Protein AF-A0A6L3X911-F1 (afdb_monomer)

InterPro domains:
  IPR011701 Major facilitator superfamily [PF07690] (2-135)
  IPR020846 Major facilitator superfamily domain [PS50850] (1-135)
  IPR036259 MFS transporter superfamily [G3DSA:1.20.1250.20] (1-135)
  IPR036259 MFS transporter superfamily [SSF103473] (2-134)
  IPR050382 Major Facilitator Superfamily Sodium/Anion Cotransporter [PTHR11662] (2-133)

Solvent-accessible surface area (backbone atoms only — not comparable to full-atom values): 7905 Å² total; per-residue (Å²): 120,87,84,44,32,80,86,46,43,64,56,55,50,47,53,53,49,51,52,52,52,52,50,63,66,50,45,61,62,53,41,50,54,26,31,75,74,53,36,74,64,31,34,54,51,51,52,50,51,54,51,51,53,49,51,52,49,45,66,76,66,65,63,54,77,92,70,37,92,84,60,50,74,66,55,54,48,54,44,53,62,66,73,67,77,74,79,80,84,59,58,68,71,58,44,51,55,53,51,76,66,37,70,72,50,53,72,51,50,52,59,54,62,60,46,53,59,54,54,52,46,53,68,59,46,50,61,55,49,51,55,65,78,77,93

Nearest PDB structures (foldseek):
  8u3d-assembly1_A  TM=6.852E-01  e=2.644E-01  Homo sapiens
  9ayb-assembly1_A  TM=7.415E-01  e=2.992E-01  Homo sapiens
  8u3f-assembly1_A  TM=7.484E-01  e=2.485E-01  Homo sapiens
  8u3h-assembly1_A  TM=6.314E-01  e=6.279E-01  Homo sapiens

Radius of gyration: 21.95 Å; Cα contacts (8 Å, |Δi|>4): 38; chains: 1; bounding box: 59×38×50 Å

Organism: NCBI:txid158836

Foldseek 3Di:
DQQDDPVCVVVVVVVVVVVVVVCVVVLVVLCVVLCVPPNNVSSVVVVVVVVVVVVVCCVVPDDGQVPDPPHDPVSNCVSCVPVDPDPPPDDPVVVVVVLVPDPVNCVPVVVVVVVVVVVVCCVPVVVVVCVPPVD

Mean predicted aligned error: 12.14 Å

pLDDT: mean 76.79, std 9.29, range [49.75, 91.69]

Secondary structure (DSSP, 8-state):
--SS-TTTHHHHHHHHHHHHHHHHHHHHHHHHHHHHHHHHHHHHHHHHHHHHHHHHHHHHH---TTT-TT--HHHHHHHTSS-PPPP----HHHHHHHHHH-HHHHHHHHHHHHHHHHHHHHHHHHHHHHHHH--

Structure (mmCIF, N/CA/C/O backbone):
data_AF-A0A6L3X911-F1
#
_entry.id   AF-A0A6L3X911-F1
#
loop_
_atom_site.group_PDB
_atom_site.id
_atom_site.type_symbol
_atom_site.label_atom_id
_atom_site.label_alt_id
_atom_site.label_comp_id
_atom_site.label_asym_id
_atom_site.label_entity_id
_atom_site.label_seq_id
_atom_site.pdbx_PDB_ins_code
_atom_site.Cartn_x
_atom_site.Cartn_y
_atom_site.Cartn_z
_atom_site.occupancy
_atom_site.B_iso_or_equiv
_atom_site.auth_seq_id
_atom_site.auth_comp_id
_atom_site.auth_asym_id
_atom_site.auth_atom_id
_atom_site.pdbx_PDB_model_num
ATOM 1 N N . GLY A 1 1 ? -13.782 0.273 10.241 1.00 52.16 1 GLY A N 1
ATOM 2 C CA . GLY A 1 1 ? -13.426 -1.095 9.840 1.00 52.16 1 GLY A CA 1
ATOM 3 C C . GLY A 1 1 ? -14.714 -1.838 9.650 1.00 52.16 1 GLY A C 1
ATOM 4 O O . GLY A 1 1 ? -15.231 -2.350 10.626 1.00 52.16 1 GLY A O 1
ATOM 5 N N . GLU A 1 2 ? -15.265 -1.765 8.443 1.00 58.41 2 GLU A N 1
ATOM 6 C CA . GLU A 1 2 ? -16.649 -2.178 8.164 1.00 58.41 2 GLU A CA 1
ATOM 7 C C . GLU A 1 2 ? -16.777 -3.673 7.845 1.00 58.41 2 GLU A C 1
ATOM 9 O O . GLU A 1 2 ? -17.855 -4.228 7.990 1.00 58.41 2 GLU A O 1
ATOM 14 N N . TRP A 1 3 ? -15.673 -4.323 7.467 1.00 63.19 3 TRP A N 1
ATOM 15 C CA . TRP A 1 3 ? -15.634 -5.733 7.068 1.00 63.19 3 TRP A CA 1
ATOM 16 C C . TRP A 1 3 ? -14.941 -6.664 8.074 1.00 63.19 3 TRP A C 1
ATOM 18 O O . TRP A 1 3 ? -15.133 -7.868 7.996 1.00 63.19 3 TRP A O 1
ATOM 28 N N . PHE A 1 4 ? -14.152 -6.129 9.019 1.00 64.50 4 PHE A N 1
ATOM 29 C CA . PHE A 1 4 ? -13.336 -6.938 9.935 1.00 64.50 4 PHE A CA 1
ATOM 30 C C . PHE A 1 4 ? -13.464 -6.485 11.403 1.00 64.50 4 PHE A C 1
ATOM 32 O O . PHE A 1 4 ? -13.279 -5.281 11.680 1.00 64.50 4 PHE A O 1
ATOM 39 N N . PRO A 1 5 ? -13.700 -7.423 12.347 1.00 68.00 5 PRO A N 1
ATOM 40 C CA . PRO A 1 5 ? -13.667 -7.157 13.788 1.00 68.00 5 PRO A CA 1
ATOM 41 C C . PRO A 1 5 ? -12.254 -6.753 14.239 1.00 68.00 5 PRO A C 1
ATOM 43 O O . PRO A 1 5 ? -11.270 -6.984 13.527 1.00 68.00 5 PRO A O 1
ATOM 46 N N . LYS A 1 6 ? -12.110 -6.108 15.408 1.00 66.00 6 LYS A N 1
ATOM 47 C CA . LYS A 1 6 ? -10.822 -5.516 15.832 1.00 66.00 6 LYS A CA 1
ATOM 48 C C . LYS A 1 6 ? -9.673 -6.514 15.876 1.00 66.00 6 LYS A C 1
ATOM 50 O O . LYS A 1 6 ? -8.550 -6.139 15.546 1.00 66.00 6 LYS A O 1
ATOM 55 N N . SER A 1 7 ? -9.956 -7.746 16.285 1.00 71.00 7 SER A N 1
ATOM 56 C CA . SER A 1 7 ? -8.988 -8.841 16.372 1.00 71.00 7 SER A CA 1
ATOM 57 C C . SER A 1 7 ? -8.409 -9.237 15.012 1.00 71.00 7 SER A C 1
ATOM 59 O O . SER A 1 7 ? -7.249 -9.633 14.940 1.00 71.00 7 SER A O 1
ATOM 61 N N . GLU A 1 8 ? -9.178 -9.089 13.932 1.00 75.06 8 GLU A N 1
ATOM 62 C CA . GLU A 1 8 ? -8.797 -9.548 12.591 1.00 75.06 8 GLU A CA 1
ATOM 63 C C . GLU A 1 8 ? -8.242 -8.432 11.703 1.00 75.06 8 GLU A C 1
ATOM 65 O O . GLU A 1 8 ? -7.554 -8.707 10.720 1.00 75.06 8 GLU A O 1
ATOM 70 N N . ARG A 1 9 ? -8.450 -7.158 12.069 1.00 77.25 9 ARG A N 1
ATOM 71 C CA . ARG A 1 9 ? -7.880 -6.008 11.341 1.00 77.25 9 ARG A CA 1
ATOM 72 C C . ARG A 1 9 ? -6.356 -6.105 11.139 1.00 77.25 9 ARG A C 1
ATOM 74 O O . ARG A 1 9 ? -5.917 -5.812 10.027 1.00 77.25 9 ARG A O 1
ATOM 81 N N . PRO A 1 10 ? -5.535 -6.520 12.128 1.00 75.81 10 PRO A N 1
ATOM 82 C CA . PRO A 1 10 ? -4.096 -6.689 11.923 1.00 75.81 10 PRO A CA 1
ATOM 83 C C . PRO A 1 10 ? -3.761 -7.804 10.928 1.00 75.81 10 PRO A C 1
ATOM 85 O O . PRO A 1 10 ? -2.818 -7.666 10.156 1.00 75.81 10 PRO A O 1
ATOM 88 N N . VAL A 1 11 ? -4.545 -8.886 10.910 1.00 80.19 11 VAL A N 1
ATOM 89 C CA . VAL A 1 11 ? -4.358 -10.011 9.979 1.00 80.19 11 VAL A CA 1
ATOM 90 C C . VAL A 1 11 ? -4.718 -9.583 8.558 1.00 80.19 11 VAL A C 1
ATOM 92 O O . VAL A 1 11 ? -3.941 -9.813 7.634 1.00 80.19 11 VAL A O 1
ATOM 95 N N . ALA A 1 12 ? -5.843 -8.884 8.389 1.00 79.12 12 ALA A N 1
ATOM 96 C CA . ALA A 1 12 ? -6.247 -8.308 7.109 1.00 79.12 12 ALA A CA 1
ATOM 97 C C . ALA A 1 12 ? -5.212 -7.293 6.587 1.00 79.12 12 ALA A C 1
ATOM 99 O O . ALA A 1 12 ? -4.850 -7.320 5.411 1.00 79.12 12 ALA A O 1
ATOM 100 N N . ALA A 1 13 ? -4.677 -6.441 7.467 1.00 79.00 13 ALA A N 1
ATOM 101 C CA . ALA A 1 13 ? -3.585 -5.531 7.126 1.00 79.00 13 ALA A CA 1
ATOM 102 C C . ALA A 1 13 ? -2.299 -6.285 6.743 1.00 79.00 13 ALA A C 1
ATOM 104 O O . ALA A 1 13 ? -1.617 -5.889 5.800 1.00 79.00 13 ALA A O 1
ATOM 105 N N . GLY A 1 14 ? -1.994 -7.395 7.424 1.00 81.44 14 GLY A N 1
ATOM 106 C CA . GLY A 1 14 ? -0.883 -8.282 7.080 1.00 81.44 14 GLY A CA 1
ATOM 107 C C . GLY A 1 14 ? -1.013 -8.855 5.668 1.00 81.44 14 GLY A C 1
ATOM 108 O O . GLY A 1 14 ? -0.077 -8.751 4.878 1.00 81.44 14 GLY A O 1
ATOM 109 N N . TRP A 1 15 ? -2.190 -9.372 5.308 1.00 84.38 15 TRP A N 1
ATOM 110 C CA . TRP A 1 15 ? -2.470 -9.856 3.951 1.00 84.38 15 TRP A CA 1
ATOM 111 C C . TRP A 1 15 ? -2.376 -8.754 2.891 1.00 84.38 15 TRP A C 1
ATOM 113 O O . TRP A 1 15 ? -1.801 -8.981 1.825 1.00 84.38 15 TRP A O 1
ATOM 123 N N . ALA A 1 16 ? -2.872 -7.550 3.188 1.00 82.56 16 ALA A N 1
ATOM 124 C CA . ALA A 1 16 ? -2.702 -6.398 2.301 1.00 82.56 16 ALA A CA 1
ATOM 125 C C . ALA A 1 16 ? -1.214 -6.055 2.092 1.00 82.56 16 ALA A C 1
ATOM 127 O O . ALA A 1 16 ? -0.790 -5.788 0.967 1.00 82.56 16 ALA A O 1
ATOM 128 N N . GLY A 1 17 ? -0.408 -6.135 3.155 1.00 83.44 17 GLY A N 1
ATOM 129 C CA . GLY A 1 17 ? 1.045 -5.974 3.087 1.00 83.44 17 GLY A CA 1
ATOM 130 C C . GLY A 1 17 ? 1.717 -7.021 2.195 1.00 83.44 17 GLY A C 1
ATOM 131 O O . GLY A 1 17 ? 2.519 -6.664 1.335 1.00 83.44 17 GLY A O 1
ATOM 132 N N . VAL A 1 18 ? 1.335 -8.297 2.327 1.00 86.56 18 VAL A N 1
ATOM 133 C CA . VAL A 1 18 ? 1.825 -9.382 1.455 1.00 86.56 18 VAL A CA 1
ATOM 134 C C . VAL A 1 18 ? 1.494 -9.099 -0.013 1.00 86.56 18 VAL A C 1
ATOM 136 O O . VAL A 1 18 ? 2.362 -9.243 -0.875 1.00 86.56 18 VAL A O 1
ATOM 139 N N . GLY A 1 19 ? 0.274 -8.636 -0.301 1.00 84.38 19 GLY A N 1
ATOM 140 C CA . GLY A 1 19 ? -0.128 -8.240 -1.652 1.00 84.38 19 GLY A CA 1
ATOM 141 C C . GLY A 1 19 ? 0.756 -7.132 -2.232 1.00 84.38 19 GLY A C 1
ATOM 142 O O . GLY A 1 19 ? 1.211 -7.240 -3.372 1.00 84.38 19 GLY A O 1
ATOM 143 N N . PHE A 1 20 ? 1.069 -6.108 -1.432 1.00 82.31 20 PHE A N 1
ATOM 144 C CA . PHE A 1 20 ? 1.983 -5.037 -1.838 1.00 82.31 20 PHE A CA 1
ATOM 145 C C . PHE A 1 20 ? 3.392 -5.565 -2.143 1.00 82.31 20 PHE A C 1
ATOM 147 O O . PHE A 1 20 ? 3.959 -5.233 -3.185 1.00 82.31 20 PHE A O 1
ATOM 154 N N . SER A 1 21 ? 3.943 -6.432 -1.286 1.00 85.50 21 SER A N 1
ATOM 155 C CA . SER A 1 21 ? 5.269 -7.026 -1.497 1.00 85.50 21 SER A CA 1
ATOM 156 C C . SER A 1 21 ? 5.339 -7.886 -2.761 1.00 85.50 21 SER A C 1
ATOM 158 O O . SER A 1 21 ? 6.292 -7.763 -3.530 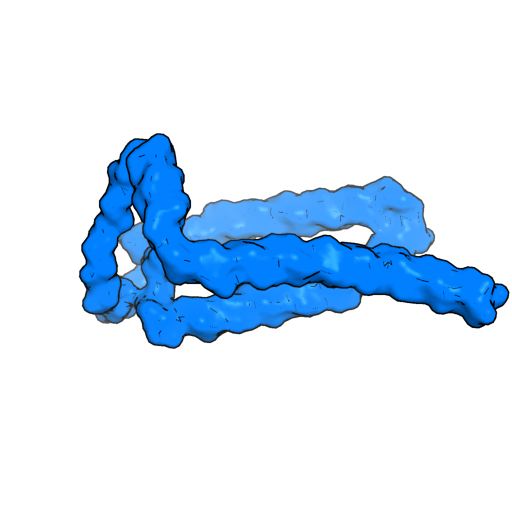1.00 85.50 21 SER A O 1
ATOM 160 N N . ILE A 1 22 ? 4.325 -8.720 -3.014 1.00 86.81 22 ILE A N 1
ATOM 161 C CA . ILE A 1 22 ? 4.253 -9.538 -4.234 1.00 86.81 22 ILE A CA 1
ATOM 162 C C . ILE A 1 22 ? 4.156 -8.640 -5.472 1.00 86.81 22 ILE A C 1
ATOM 164 O O . ILE A 1 22 ? 4.867 -8.867 -6.452 1.00 86.81 22 ILE A O 1
ATOM 168 N N . GLY A 1 23 ? 3.328 -7.592 -5.422 1.00 84.19 23 GLY A N 1
ATOM 169 C CA . GLY A 1 23 ? 3.212 -6.618 -6.507 1.00 84.19 23 GLY A CA 1
ATOM 170 C C . GLY A 1 23 ? 4.543 -5.930 -6.818 1.00 84.19 23 GLY A C 1
ATOM 171 O O . GLY A 1 23 ? 4.959 -5.889 -7.975 1.00 84.19 23 GLY A O 1
ATOM 172 N N . ALA A 1 24 ? 5.252 -5.459 -5.789 1.00 84.19 24 ALA A N 1
ATOM 173 C CA . ALA A 1 24 ? 6.564 -4.830 -5.936 1.00 84.19 24 ALA A CA 1
ATOM 174 C C . ALA A 1 24 ? 7.628 -5.793 -6.492 1.00 84.19 24 ALA A C 1
ATOM 176 O O . ALA A 1 24 ? 8.482 -5.375 -7.269 1.00 84.19 24 ALA A O 1
ATOM 177 N N . MET A 1 25 ? 7.560 -7.081 -6.140 1.00 87.31 25 MET A N 1
ATOM 178 C CA . MET A 1 25 ? 8.467 -8.111 -6.654 1.00 87.31 25 MET A CA 1
ATOM 179 C C . MET A 1 25 ? 8.214 -8.430 -8.135 1.00 87.31 25 MET A C 1
ATOM 181 O O . MET A 1 25 ? 9.160 -8.624 -8.898 1.00 87.31 25 MET A O 1
ATOM 185 N N . LEU A 1 26 ? 6.947 -8.492 -8.552 1.00 85.06 26 LEU A N 1
ATOM 186 C CA . LEU A 1 26 ? 6.569 -8.838 -9.925 1.00 85.06 26 LEU A CA 1
ATOM 187 C C . LEU A 1 26 ? 6.641 -7.647 -10.890 1.00 85.06 26 LEU A C 1
ATOM 189 O O . LEU A 1 26 ? 6.792 -7.854 -12.095 1.00 85.06 26 LEU A O 1
ATOM 193 N N . ALA A 1 27 ? 6.564 -6.411 -10.390 1.00 84.56 27 ALA A N 1
ATOM 194 C CA . ALA A 1 27 ? 6.555 -5.218 -11.232 1.00 84.56 27 ALA A CA 1
ATOM 195 C C . ALA A 1 27 ? 7.809 -5.073 -12.125 1.00 84.56 27 ALA A C 1
ATOM 197 O O . ALA A 1 27 ? 7.627 -4.888 -13.330 1.00 84.56 27 ALA A O 1
ATOM 198 N N . PRO A 1 28 ? 9.063 -5.201 -11.635 1.00 83.00 28 PRO A N 1
ATOM 199 C CA . PRO A 1 28 ? 10.243 -5.021 -12.483 1.00 83.00 28 PRO A CA 1
ATOM 200 C C . PRO A 1 28 ? 10.350 -6.041 -13.634 1.00 83.00 28 PRO A C 1
ATOM 202 O O . PRO A 1 28 ? 10.557 -5.603 -14.767 1.00 83.00 28 PRO A O 1
ATOM 205 N N . PRO A 1 29 ? 10.150 -7.362 -13.424 1.00 85.25 29 PRO A N 1
ATOM 206 C CA . PRO A 1 29 ? 10.111 -8.327 -14.525 1.00 85.25 29 PRO A CA 1
ATOM 207 C C . PRO A 1 29 ? 9.015 -8.022 -15.549 1.00 85.25 29 PRO A C 1
ATOM 209 O O . PRO A 1 29 ? 9.276 -8.033 -16.750 1.00 85.25 29 PRO A O 1
ATOM 212 N N . ILE A 1 30 ? 7.800 -7.706 -15.090 1.00 83.38 30 ILE A N 1
ATOM 213 C CA . ILE A 1 30 ? 6.670 -7.380 -15.971 1.00 83.38 30 ILE A CA 1
ATOM 214 C C . ILE A 1 30 ? 6.995 -6.159 -16.838 1.00 83.38 30 ILE A C 1
ATOM 216 O O . ILE A 1 30 ? 6.780 -6.185 -18.050 1.00 83.38 30 ILE A O 1
ATOM 220 N N . ILE A 1 31 ? 7.551 -5.105 -16.233 1.00 81.62 31 ILE A N 1
ATOM 221 C CA . ILE A 1 31 ? 7.951 -3.887 -16.945 1.00 81.62 31 ILE A CA 1
ATOM 222 C C . ILE A 1 31 ? 9.064 -4.193 -17.951 1.00 81.62 31 ILE A C 1
ATOM 224 O O . ILE A 1 31 ? 8.992 -3.722 -19.084 1.00 81.62 31 ILE A O 1
ATOM 228 N N . TYR A 1 32 ? 10.057 -5.004 -17.578 1.00 83.62 32 TYR A N 1
ATOM 229 C CA . TYR A 1 32 ? 11.132 -5.416 -18.481 1.00 83.62 32 TYR A CA 1
ATOM 230 C C . TYR A 1 32 ? 10.592 -6.154 -19.717 1.00 83.62 32 TYR A C 1
ATOM 232 O O . TYR A 1 32 ? 10.920 -5.781 -20.844 1.00 83.62 32 TYR A O 1
ATOM 240 N N . PHE A 1 33 ? 9.715 -7.146 -19.530 1.00 81.44 33 PHE A N 1
ATOM 241 C CA . PHE A 1 33 ? 9.104 -7.885 -20.642 1.00 81.44 33 PHE A CA 1
ATOM 242 C C . PHE A 1 33 ? 8.217 -6.998 -21.523 1.00 81.44 33 PHE A C 1
ATOM 244 O O . PHE A 1 33 ? 8.257 -7.108 -22.754 1.00 81.44 33 PHE A O 1
ATOM 251 N N . ALA A 1 34 ? 7.446 -6.093 -20.913 1.00 80.00 34 ALA A N 1
ATOM 252 C CA . ALA A 1 34 ? 6.620 -5.134 -21.639 1.00 80.00 34 ALA A CA 1
ATOM 253 C C . ALA A 1 34 ? 7.478 -4.164 -22.470 1.00 80.00 34 ALA A C 1
ATOM 255 O O . ALA A 1 34 ? 7.172 -3.924 -23.639 1.00 80.00 34 ALA A O 1
ATOM 256 N N . HIS A 1 35 ? 8.586 -3.676 -21.900 1.00 78.69 35 HIS A N 1
ATOM 257 C CA . HIS A 1 35 ? 9.544 -2.812 -22.586 1.00 78.69 35 HIS A CA 1
ATOM 258 C C . HIS A 1 35 ? 10.235 -3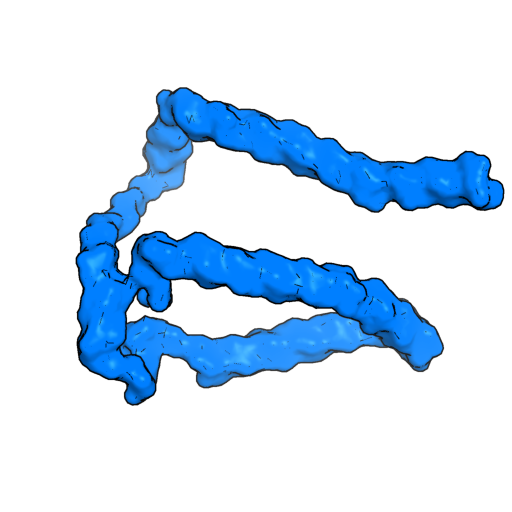.525 -23.755 1.00 78.69 35 HIS A C 1
ATOM 260 O O . HIS A 1 35 ? 10.341 -2.958 -24.840 1.00 78.69 35 HIS A O 1
ATOM 266 N N . ALA A 1 36 ? 10.658 -4.779 -23.566 1.00 79.06 36 ALA A N 1
ATOM 267 C CA . ALA A 1 36 ? 11.321 -5.567 -24.606 1.00 79.06 36 ALA A CA 1
ATOM 268 C C . ALA A 1 36 ? 10.402 -5.897 -25.797 1.00 79.06 36 ALA A C 1
ATOM 270 O O . ALA A 1 36 ? 10.876 -5.987 -26.926 1.00 79.06 36 ALA A O 1
ATOM 271 N N . SER A 1 37 ? 9.098 -6.065 -25.554 1.00 78.88 37 SER A N 1
ATOM 272 C CA . SER A 1 37 ? 8.139 -6.490 -26.587 1.00 78.88 37 SER A CA 1
ATOM 273 C C . SER A 1 37 ? 7.471 -5.320 -27.319 1.00 78.88 37 SER A C 1
ATOM 275 O O . SER A 1 37 ? 7.211 -5.411 -28.515 1.00 78.88 37 SER A O 1
ATOM 277 N N . PHE A 1 38 ? 7.179 -4.223 -26.610 1.00 74.25 38 PHE A N 1
ATOM 278 C CA . PHE A 1 38 ? 6.338 -3.121 -27.105 1.00 74.25 38 PHE A CA 1
ATOM 279 C C . PHE A 1 38 ? 6.917 -1.725 -26.815 1.00 74.25 38 PHE A C 1
ATOM 281 O O . PHE A 1 38 ? 6.227 -0.718 -26.988 1.00 74.25 38 PHE A O 1
ATOM 288 N N . GLY A 1 39 ? 8.171 -1.643 -26.360 1.00 81.19 39 GLY A N 1
ATOM 289 C CA . GLY A 1 39 ? 8.796 -0.389 -25.950 1.00 81.19 39 GLY A CA 1
ATOM 290 C C . GLY A 1 39 ? 8.195 0.187 -24.664 1.00 81.19 39 GLY A C 1
ATOM 291 O O . GLY A 1 39 ? 7.411 -0.447 -23.954 1.00 81.19 39 GLY A O 1
ATOM 292 N N . TRP A 1 40 ? 8.564 1.424 -24.341 1.00 79.62 40 TRP A N 1
ATOM 293 C CA . TRP A 1 40 ? 8.134 2.088 -23.107 1.00 79.62 40 TRP A CA 1
ATOM 294 C C . TRP A 1 40 ? 6.616 2.308 -23.043 1.00 79.62 40 TRP A C 1
ATOM 296 O O . TRP A 1 40 ? 6.037 2.242 -21.960 1.00 79.62 40 TRP A O 1
ATOM 306 N N . GLN A 1 41 ? 5.951 2.491 -24.188 1.00 83.44 41 GLN A N 1
ATOM 307 C CA . GLN A 1 41 ? 4.498 2.656 -24.2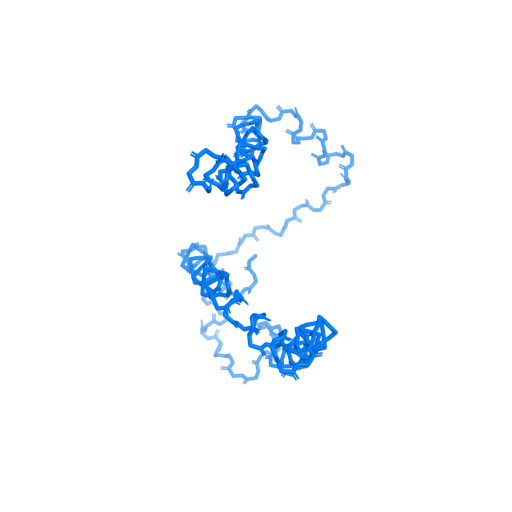66 1.00 83.44 41 GLN A CA 1
ATOM 308 C C . GLN A 1 41 ? 3.751 1.387 -23.827 1.00 83.44 41 GLN A C 1
ATOM 310 O O . GLN A 1 41 ? 2.707 1.478 -23.178 1.00 83.44 41 GLN A O 1
ATOM 315 N N . GLY A 1 42 ? 4.303 0.204 -24.121 1.00 79.12 42 GLY A N 1
ATOM 316 C CA . GLY A 1 42 ? 3.716 -1.079 -23.737 1.00 79.12 42 GLY A CA 1
ATOM 317 C C . GLY A 1 42 ? 3.613 -1.278 -22.226 1.00 79.12 42 GLY A C 1
ATOM 318 O O . GLY A 1 42 ? 2.613 -1.810 -21.748 1.00 79.12 42 GLY A O 1
ATOM 319 N N . ALA A 1 43 ? 4.589 -0.788 -21.456 1.00 78.88 43 ALA A N 1
ATOM 320 C CA . ALA A 1 43 ? 4.547 -0.849 -19.994 1.00 78.88 43 ALA A CA 1
ATOM 321 C C . ALA A 1 43 ? 3.394 -0.004 -19.415 1.00 78.88 43 ALA A C 1
ATOM 323 O O . ALA A 1 43 ? 2.684 -0.454 -18.511 1.00 78.88 43 ALA A O 1
ATOM 324 N N . PHE A 1 44 ? 3.151 1.187 -19.975 1.00 81.88 44 PHE A N 1
ATOM 325 C CA . PHE A 1 44 ? 2.021 2.037 -19.582 1.00 81.88 44 PHE A CA 1
ATOM 326 C C . PHE A 1 44 ? 0.672 1.435 -19.986 1.00 81.88 44 PHE A C 1
ATOM 328 O O . PHE A 1 44 ? -0.265 1.442 -19.190 1.00 81.88 44 PHE A O 1
ATOM 335 N N . MET A 1 45 ? 0.566 0.872 -21.193 1.00 85.00 45 MET A N 1
ATOM 336 C CA . MET A 1 45 ? -0.678 0.229 -21.629 1.00 85.00 45 MET A CA 1
ATOM 337 C C . MET A 1 45 ? -0.989 -1.019 -20.799 1.00 85.00 4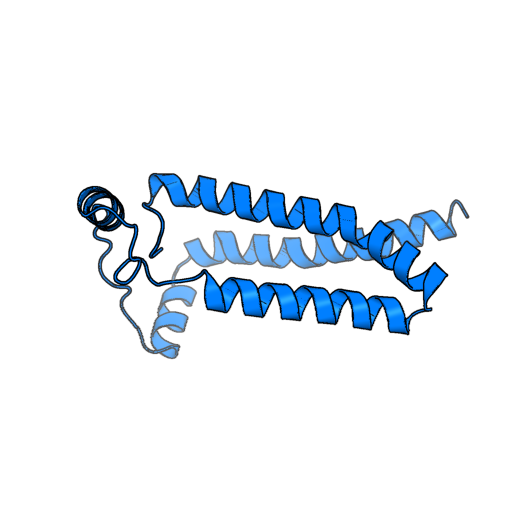5 MET A C 1
ATOM 339 O O . MET A 1 45 ? -2.126 -1.189 -20.368 1.00 85.00 45 MET A O 1
ATOM 343 N N . PHE A 1 46 ? 0.007 -1.863 -20.519 1.00 83.38 46 PHE A N 1
ATOM 344 C CA . PHE A 1 46 ? -0.182 -3.076 -19.725 1.00 83.38 46 PHE A CA 1
ATOM 345 C C . PHE A 1 46 ? -0.637 -2.762 -18.295 1.00 83.38 46 PHE A C 1
ATOM 347 O O . PHE A 1 46 ? -1.629 -3.314 -17.820 1.00 83.38 46 PHE A O 1
ATOM 354 N N . THR A 1 47 ? 0.048 -1.833 -17.623 1.00 83.00 47 THR A N 1
ATOM 355 C CA . THR A 1 47 ? -0.318 -1.408 -16.262 1.00 83.00 47 THR A CA 1
ATOM 356 C C . THR A 1 47 ? -1.685 -0.726 -16.223 1.00 83.00 47 THR A C 1
ATOM 358 O O . THR A 1 47 ? -2.475 -1.004 -15.321 1.00 83.00 47 THR A O 1
ATOM 361 N N . GLY A 1 48 ? -2.012 0.092 -17.228 1.00 86.12 48 GLY A N 1
ATOM 362 C CA . GLY A 1 48 ? -3.324 0.723 -17.362 1.00 86.12 48 GLY A CA 1
ATOM 363 C C . GLY A 1 48 ? -4.462 -0.282 -17.563 1.00 86.12 48 GLY A C 1
ATOM 364 O O . GLY A 1 48 ? -5.482 -0.196 -16.882 1.00 86.12 48 GLY A O 1
ATOM 365 N N . VAL A 1 49 ? -4.284 -1.272 -18.445 1.00 89.25 49 VAL A N 1
ATOM 366 C CA . VAL A 1 49 ? -5.278 -2.338 -18.663 1.00 89.25 49 VAL A CA 1
ATOM 367 C C . VAL A 1 49 ? -5.454 -3.182 -17.405 1.00 89.25 49 VAL A C 1
ATOM 369 O O . VAL A 1 49 ? -6.587 -3.463 -17.019 1.00 89.25 49 VAL A O 1
ATOM 372 N N . LEU A 1 50 ? -4.363 -3.543 -16.727 1.00 87.19 50 LEU A N 1
ATOM 373 C CA . LEU A 1 50 ? -4.429 -4.306 -15.483 1.00 87.19 50 LEU A CA 1
ATOM 374 C C . LEU A 1 50 ? -5.185 -3.535 -14.388 1.00 87.19 50 LEU A C 1
ATOM 376 O O . LEU A 1 50 ? -6.025 -4.112 -13.699 1.00 87.19 50 LEU A O 1
ATOM 380 N N . ALA A 1 51 ? -4.945 -2.225 -14.273 1.00 86.50 51 ALA A N 1
ATOM 381 C CA . ALA A 1 51 ? -5.675 -1.361 -13.350 1.00 86.50 51 ALA A CA 1
ATOM 382 C C . ALA A 1 51 ? -7.169 -1.269 -13.702 1.00 86.50 51 ALA A C 1
ATOM 384 O O . ALA A 1 51 ? -8.012 -1.367 -12.813 1.00 86.50 51 ALA A O 1
ATOM 385 N N . LEU A 1 52 ? -7.514 -1.135 -14.987 1.00 91.69 52 LEU A N 1
ATOM 386 C CA . LEU A 1 52 ? -8.910 -1.115 -15.436 1.00 91.69 52 LEU A CA 1
ATOM 387 C C . LEU A 1 52 ? -9.625 -2.438 -15.155 1.00 91.69 52 LEU A C 1
ATOM 389 O O . LEU A 1 52 ? -10.739 -2.427 -14.633 1.00 91.69 52 LEU A O 1
ATOM 393 N N . LEU A 1 53 ? -8.982 -3.571 -15.448 1.00 91.12 53 LEU A N 1
ATOM 394 C CA . LEU A 1 53 ? -9.514 -4.893 -15.117 1.00 91.12 53 LEU A CA 1
ATOM 395 C C . LEU A 1 53 ? -9.755 -5.023 -13.613 1.00 91.12 53 LEU A C 1
ATOM 397 O O . LEU A 1 53 ? -10.820 -5.481 -13.206 1.00 91.12 53 LEU A O 1
ATOM 401 N N . TRP A 1 54 ? -8.811 -4.564 -12.790 1.00 87.38 54 TRP A N 1
ATOM 402 C CA . TRP A 1 54 ? -8.971 -4.569 -11.340 1.00 87.38 54 TRP A CA 1
ATOM 403 C C . TRP A 1 54 ? -10.148 -3.708 -10.874 1.00 87.38 54 TRP A C 1
ATOM 405 O O . TRP A 1 54 ? -10.919 -4.151 -10.030 1.00 87.38 54 TRP A O 1
ATOM 415 N N . VAL A 1 55 ? -10.341 -2.516 -11.446 1.00 88.25 55 VAL A N 1
ATOM 416 C CA . VAL A 1 55 ? -11.488 -1.648 -11.124 1.00 88.25 55 VAL A CA 1
ATOM 417 C C . VAL A 1 55 ? -12.812 -2.313 -11.495 1.00 88.25 55 VAL A C 1
ATOM 419 O O . VAL A 1 55 ? -13.750 -2.268 -10.705 1.00 88.25 55 VAL A O 1
ATOM 422 N N . ILE A 1 56 ? -12.893 -2.957 -12.662 1.00 89.56 56 ILE A N 1
ATOM 423 C CA . ILE A 1 56 ? -14.104 -3.668 -13.099 1.00 89.56 56 ILE A CA 1
ATOM 424 C C . ILE A 1 56 ? -14.403 -4.842 -12.163 1.00 89.56 56 ILE A C 1
ATOM 426 O O . ILE A 1 56 ? -15.541 -5.001 -11.727 1.00 89.56 56 ILE A O 1
ATOM 430 N N . LEU A 1 57 ? -13.385 -5.638 -11.820 1.00 86.62 57 LEU A N 1
ATOM 431 C CA . LEU A 1 57 ? -13.526 -6.732 -10.860 1.00 86.62 57 LEU A CA 1
ATOM 432 C C . LEU A 1 57 ? -13.966 -6.200 -9.497 1.00 86.62 57 LEU A C 1
ATOM 434 O O . LEU A 1 57 ? -14.932 -6.694 -8.927 1.00 86.62 57 LEU A O 1
ATOM 438 N N . TRP A 1 58 ? -13.315 -5.156 -8.992 1.00 85.19 58 TRP A N 1
ATOM 439 C CA . TRP A 1 58 ? -13.699 -4.542 -7.730 1.00 85.19 58 TRP A CA 1
ATOM 440 C C . TRP A 1 58 ? -15.150 -4.070 -7.762 1.00 85.19 58 TRP A C 1
ATOM 442 O O . TRP A 1 58 ? -15.901 -4.349 -6.838 1.00 85.19 58 TRP A O 1
ATOM 452 N N . TRP A 1 59 ? -15.579 -3.418 -8.840 1.00 80.88 59 TRP A N 1
ATOM 453 C CA . TRP A 1 59 ? -16.951 -2.939 -8.969 1.00 80.88 59 TRP A CA 1
ATOM 454 C C . TRP A 1 59 ? -17.983 -4.072 -9.048 1.00 80.88 59 TRP A C 1
ATOM 456 O O . TRP A 1 59 ? -19.079 -3.931 -8.516 1.00 80.88 59 TRP A O 1
ATOM 466 N N . ALA A 1 60 ? -17.632 -5.202 -9.668 1.00 81.31 60 ALA A N 1
ATOM 467 C CA . ALA A 1 60 ? -18.511 -6.365 -9.772 1.00 81.31 60 ALA A CA 1
ATOM 468 C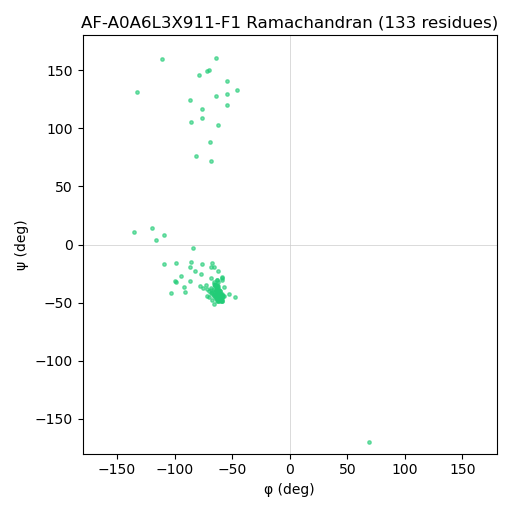 C . ALA A 1 60 ? -18.578 -7.198 -8.478 1.00 81.31 60 ALA A C 1
ATOM 470 O O . ALA A 1 60 ? -19.629 -7.752 -8.160 1.00 81.31 60 ALA A O 1
ATOM 471 N N . PHE A 1 61 ? -17.468 -7.315 -7.744 1.00 76.25 61 PHE A N 1
ATOM 472 C CA . PHE A 1 61 ? -17.358 -8.209 -6.587 1.00 76.25 61 PHE A CA 1
ATOM 473 C C . PHE A 1 61 ? -17.523 -7.491 -5.242 1.00 76.25 61 PHE A C 1
ATOM 475 O O . PHE A 1 61 ? -18.058 -8.083 -4.304 1.00 76.25 61 PHE A O 1
ATOM 482 N N . TYR A 1 62 ? -17.117 -6.225 -5.122 1.00 73.75 62 TYR A N 1
ATOM 483 C CA . TYR A 1 62 ? -17.202 -5.490 -3.862 1.00 73.75 62 TYR A CA 1
ATOM 484 C C . TYR A 1 62 ? -18.638 -5.042 -3.581 1.00 73.75 62 TYR A C 1
ATOM 486 O O . TYR A 1 62 ? -19.156 -4.116 -4.202 1.00 73.75 62 TYR A O 1
ATOM 494 N N . HIS A 1 63 ? -19.262 -5.672 -2.590 1.00 66.75 63 HIS A N 1
ATOM 495 C CA . HIS A 1 63 ? -20.526 -5.221 -2.011 1.00 66.75 63 HIS A CA 1
ATOM 496 C C . HIS A 1 63 ? -20.282 -4.730 -0.583 1.00 66.75 63 HIS A C 1
ATOM 498 O O . HIS A 1 63 ? -19.283 -5.079 0.038 1.00 66.75 63 HIS A O 1
ATOM 504 N N . ASN A 1 64 ? -21.181 -3.910 -0.040 1.00 61.53 64 ASN A N 1
ATOM 505 C CA . ASN A 1 64 ? -21.134 -3.581 1.385 1.00 61.53 64 ASN A CA 1
ATOM 506 C C . ASN A 1 64 ? -21.569 -4.797 2.220 1.00 61.53 64 ASN A C 1
ATOM 508 O O . ASN A 1 64 ? -22.426 -5.554 1.758 1.00 61.53 64 ASN A O 1
ATOM 512 N N . PRO A 1 65 ? -21.056 -4.971 3.454 1.00 59.41 65 PRO A N 1
ATOM 513 C CA . PRO A 1 65 ? -21.373 -6.140 4.277 1.00 59.41 65 PRO A CA 1
ATOM 514 C C . PRO A 1 65 ? -22.880 -6.261 4.552 1.00 59.41 65 PRO A C 1
ATOM 516 O O . PRO A 1 65 ? -23.409 -7.356 4.682 1.00 59.41 65 PRO A O 1
ATOM 519 N N . GLU A 1 66 ? -23.603 -5.136 4.571 1.00 57.34 66 GLU A N 1
ATOM 520 C CA . GLU A 1 66 ? -25.058 -5.100 4.771 1.00 57.34 66 GLU A CA 1
ATOM 521 C C . GLU A 1 66 ? -25.877 -5.514 3.535 1.00 57.34 66 GLU A C 1
ATOM 523 O O . GLU A 1 66 ? -27.063 -5.806 3.659 1.00 57.34 66 GLU A O 1
ATOM 528 N N . GLN A 1 67 ? -25.264 -5.530 2.349 1.00 58.88 67 GLN A N 1
ATOM 529 C CA . GLN A 1 67 ? -25.910 -5.851 1.068 1.00 58.88 67 GLN A CA 1
ATOM 530 C C . GLN A 1 67 ? -25.337 -7.120 0.428 1.00 58.88 67 GLN A C 1
ATOM 532 O O . GLN A 1 67 ? -25.710 -7.466 -0.692 1.00 58.88 67 GLN A O 1
ATOM 537 N N . HIS A 1 68 ? -24.419 -7.808 1.110 1.00 59.09 68 HIS A N 1
ATOM 538 C CA . HIS A 1 68 ? -23.738 -8.959 0.546 1.00 59.09 68 HIS A CA 1
ATOM 539 C C . HIS A 1 68 ? -24.684 -10.179 0.560 1.00 59.09 68 HIS A C 1
ATOM 541 O O . HIS A 1 68 ? -25.064 -10.640 1.638 1.00 59.09 68 HIS A O 1
ATOM 547 N N . PRO A 1 69 ? -25.067 -10.735 -0.606 1.00 58.44 69 PRO A N 1
ATOM 548 C CA . PRO A 1 69 ? -26.121 -11.754 -0.701 1.00 58.44 69 PRO A CA 1
ATOM 549 C C . PRO A 1 69 ? -25.748 -13.093 -0.047 1.00 58.44 69 PRO A C 1
ATOM 551 O O . PRO A 1 69 ? -26.622 -13.914 0.211 1.00 58.44 69 PRO A O 1
ATOM 554 N N . ASN A 1 70 ? -24.458 -13.299 0.230 1.00 60.94 70 ASN A N 1
ATOM 555 C CA . ASN A 1 70 ? -23.905 -14.537 0.775 1.00 60.94 70 ASN A CA 1
ATOM 556 C C . ASN A 1 70 ? -23.426 -14.424 2.234 1.00 60.94 70 ASN A C 1
ATOM 558 O O . ASN A 1 70 ? -22.767 -15.342 2.710 1.00 60.94 70 ASN A O 1
ATOM 562 N N . LEU A 1 71 ? -23.695 -13.305 2.920 1.00 62.12 71 LEU A N 1
ATOM 563 C CA . LEU A 1 71 ? -23.278 -13.121 4.312 1.00 62.12 71 LEU A CA 1
ATOM 564 C C . LEU A 1 71 ? -24.334 -13.708 5.258 1.00 62.12 71 LEU A C 1
ATOM 566 O O . LEU A 1 71 ? -25.510 -13.333 5.202 1.00 62.12 71 LEU A O 1
ATOM 570 N N . SER A 1 72 ? -23.923 -14.625 6.136 1.00 67.75 72 SER A N 1
ATOM 571 C CA . SER A 1 72 ? -24.835 -15.181 7.139 1.00 67.75 72 SER A CA 1
ATOM 572 C C . SER A 1 72 ? -25.185 -14.127 8.194 1.00 67.75 72 SER A C 1
ATOM 574 O O . SER A 1 72 ? -24.379 -13.257 8.531 1.00 67.75 72 SER A O 1
ATOM 576 N N . ARG A 1 73 ? -26.387 -14.219 8.775 1.00 66.94 73 ARG A N 1
ATOM 577 C CA . ARG A 1 73 ? -26.809 -13.335 9.878 1.00 66.94 73 ARG A CA 1
ATOM 578 C C . ARG A 1 73 ? -25.872 -13.441 11.086 1.00 66.94 73 ARG A C 1
ATOM 580 O O . ARG A 1 73 ? -25.666 -12.441 11.769 1.00 66.94 73 ARG A O 1
ATOM 587 N N . ASP A 1 74 ? -25.277 -14.613 11.293 1.00 65.88 74 ASP A N 1
ATOM 588 C CA . ASP A 1 74 ? -24.323 -14.868 12.375 1.00 65.88 74 ASP A CA 1
ATOM 589 C C . ASP A 1 74 ? -22.973 -14.173 12.128 1.00 65.88 74 ASP A C 1
ATOM 591 O O . ASP A 1 74 ? -22.404 -13.586 13.047 1.00 65.88 74 ASP A O 1
ATOM 595 N N . GLU A 1 75 ? -22.493 -14.141 10.880 1.00 67.12 75 GLU A N 1
ATOM 596 C CA . GLU A 1 75 ? -21.278 -13.402 10.501 1.00 67.12 75 GLU A CA 1
ATOM 597 C C . GLU A 1 75 ? -21.492 -11.890 10.594 1.00 67.12 75 GLU A C 1
ATOM 599 O O . GLU A 1 75 ? -20.628 -11.166 11.083 1.00 67.12 75 GLU A O 1
ATOM 604 N N . LEU A 1 76 ? -22.669 -11.397 10.195 1.00 68.50 76 LEU A N 1
ATOM 605 C CA . LEU A 1 76 ? -23.015 -9.983 10.346 1.00 68.50 76 LEU A CA 1
ATOM 606 C C . LEU A 1 76 ? -23.051 -9.574 11.826 1.00 68.50 76 LEU A C 1
ATOM 608 O O . LEU A 1 76 ? -22.582 -8.489 12.179 1.00 68.50 76 LEU A O 1
ATOM 612 N N . ALA A 1 77 ? -23.574 -10.442 12.697 1.00 69.69 77 ALA A N 1
ATOM 613 C CA . ALA A 1 77 ? -23.560 -10.229 14.141 1.00 69.69 77 ALA A CA 1
ATOM 614 C C . ALA A 1 77 ? -22.131 -10.250 14.712 1.00 69.69 77 ALA A C 1
ATOM 616 O O . ALA A 1 77 ? -21.815 -9.418 15.559 1.00 69.69 77 ALA A O 1
ATOM 617 N N . PHE A 1 78 ? -21.261 -11.130 14.208 1.00 69.62 78 PHE A N 1
ATOM 618 C CA . PHE A 1 78 ? -19.845 -11.193 14.582 1.00 69.62 78 PHE A CA 1
ATOM 619 C C . PHE A 1 78 ? -19.067 -9.937 14.151 1.00 69.62 78 PHE A C 1
ATOM 621 O O . PHE A 1 78 ? -18.344 -9.348 14.953 1.00 69.62 78 PHE A O 1
ATOM 628 N N . ILE A 1 79 ? -19.284 -9.443 12.927 1.00 69.69 79 ILE A N 1
ATOM 629 C CA . ILE A 1 79 ? -18.671 -8.197 12.432 1.00 69.69 79 ILE A CA 1
ATOM 630 C C . ILE A 1 79 ? -19.152 -6.982 13.249 1.00 69.69 79 ILE A C 1
ATOM 632 O O . ILE A 1 79 ? -18.361 -6.084 13.544 1.00 69.69 79 ILE A O 1
ATOM 636 N N . LYS A 1 80 ? -20.433 -6.956 13.650 1.00 68.81 80 LYS A N 1
ATOM 637 C CA . LYS A 1 80 ? -21.028 -5.882 14.474 1.00 68.81 80 LYS A CA 1
ATOM 638 C C . LYS A 1 80 ? -20.809 -6.049 15.986 1.00 68.81 80 LYS A C 1
ATOM 640 O O . LYS A 1 80 ? -21.212 -5.167 16.745 1.00 68.81 80 LYS A O 1
ATOM 645 N N . GLN A 1 81 ? -20.181 -7.138 16.436 1.00 68.19 81 GLN A N 1
ATOM 646 C CA . GLN A 1 81 ? -19.968 -7.431 17.859 1.00 68.19 81 GLN A CA 1
ATOM 647 C C . GLN A 1 81 ? -19.088 -6.369 18.532 1.00 68.19 81 GLN A C 1
ATOM 649 O O . GLN A 1 81 ? -19.359 -5.951 19.660 1.00 68.19 81 GLN A O 1
ATOM 654 N N . ASP A 1 82 ? -18.079 -5.874 17.813 1.00 63.28 82 ASP A N 1
ATOM 655 C CA . ASP A 1 82 ? -17.287 -4.711 18.207 1.00 63.28 82 ASP A CA 1
ATOM 656 C C . ASP A 1 82 ? -18.041 -3.430 17.833 1.00 63.28 82 ASP A C 1
ATOM 658 O O . ASP A 1 82 ? -17.728 -2.759 16.847 1.00 63.28 82 ASP A O 1
ATOM 662 N N . ASN A 1 83 ? -19.059 -3.096 18.627 1.00 57.38 83 ASN A N 1
ATOM 663 C CA . ASN A 1 83 ? -19.877 -1.895 18.476 1.00 57.38 83 ASN A CA 1
ATOM 664 C C . ASN A 1 83 ? -19.032 -0.643 18.806 1.00 57.38 83 ASN A C 1
ATOM 666 O O . ASN A 1 83 ? -19.143 -0.042 19.878 1.00 57.38 83 ASN A O 1
ATOM 670 N N . GLU A 1 84 ? -18.092 -0.290 17.924 1.00 58.50 84 GLU A N 1
ATOM 671 C CA . GLU A 1 84 ? -17.322 0.942 18.047 1.00 58.50 84 GLU A CA 1
ATOM 672 C C . GLU A 1 84 ? -18.291 2.122 17.919 1.00 58.50 84 GLU A C 1
ATOM 674 O O . GLU A 1 84 ? -19.051 2.180 16.946 1.00 58.50 84 GLU A O 1
ATOM 679 N N . PRO A 1 85 ? -18.286 3.075 18.872 1.00 58.47 85 PRO A N 1
ATOM 680 C CA . PRO A 1 85 ? -19.104 4.268 18.744 1.00 58.47 85 PRO A CA 1
ATOM 681 C C . PRO A 1 85 ? -18.767 4.931 17.412 1.00 58.47 85 PRO A C 1
ATOM 683 O O . PRO A 1 85 ? -17.589 5.111 17.087 1.00 58.47 85 PRO A O 1
ATOM 686 N N . ALA A 1 86 ? -19.808 5.247 16.635 1.00 61.03 86 ALA A N 1
ATOM 687 C CA . ALA A 1 86 ? -19.660 5.849 15.319 1.00 61.03 86 ALA A CA 1
ATOM 688 C C . ALA A 1 86 ? -18.642 6.999 15.394 1.00 61.03 86 ALA A C 1
ATOM 690 O O . ALA A 1 86 ? -18.716 7.809 16.327 1.00 61.03 86 ALA A O 1
ATOM 691 N N . PRO A 1 87 ? -17.671 7.066 14.463 1.00 61.91 87 PRO A N 1
ATOM 692 C CA . PRO A 1 87 ? -16.603 8.048 14.537 1.00 61.91 87 PRO A CA 1
ATOM 693 C C . PRO A 1 87 ? -17.220 9.440 14.642 1.00 61.91 87 PRO A C 1
ATOM 695 O O . PRO A 1 87 ? -17.988 9.854 13.771 1.00 61.91 87 PRO A O 1
ATOM 698 N N . VAL A 1 88 ? -16.915 10.148 15.734 1.00 68.50 88 VAL A N 1
ATOM 699 C CA . VAL A 1 88 ? -17.419 11.502 15.971 1.00 68.50 88 VAL A CA 1
ATOM 700 C C . VAL A 1 88 ? -16.872 12.382 14.852 1.00 68.50 88 VAL A C 1
ATOM 702 O O . VAL A 1 88 ? -15.690 12.730 14.842 1.00 68.50 88 VAL A O 1
ATOM 705 N N . LYS A 1 89 ? -17.722 12.704 13.872 1.00 66.94 89 LYS A N 1
ATOM 706 C CA . LYS A 1 89 ? -17.373 13.572 12.745 1.00 66.94 89 LYS A CA 1
ATOM 707 C C . LYS A 1 89 ? -17.193 14.993 13.270 1.00 66.94 89 LYS A C 1
ATOM 709 O O . LYS A 1 89 ? -18.138 15.773 13.337 1.00 66.94 89 LYS A O 1
ATOM 714 N N . LEU A 1 90 ? -15.976 15.313 13.697 1.00 71.94 90 LEU A N 1
ATOM 715 C CA . LEU A 1 90 ? -15.611 16.664 14.098 1.00 71.94 90 LEU A CA 1
ATOM 716 C C . LEU A 1 90 ? -15.350 17.528 12.854 1.00 71.94 90 LEU A C 1
ATOM 718 O O . LEU A 1 90 ? -14.797 17.032 11.870 1.00 71.94 90 LEU A O 1
ATOM 722 N N . PRO A 1 91 ? -15.674 18.832 12.901 1.00 82.25 91 PRO A N 1
ATOM 723 C CA . PRO A 1 91 ? -15.223 19.781 11.889 1.00 82.25 91 PRO A CA 1
ATOM 724 C C . PRO A 1 91 ? -13.695 19.726 11.753 1.00 82.25 91 PRO A C 1
ATOM 726 O O . PRO A 1 91 ? -12.997 19.639 12.767 1.00 82.25 91 PRO A O 1
ATOM 729 N N . PHE A 1 92 ? -13.171 19.822 10.525 1.00 77.75 92 PHE A N 1
ATOM 730 C CA . PHE A 1 92 ? -11.736 19.683 10.219 1.00 77.75 92 PHE A CA 1
ATOM 731 C C . PHE A 1 92 ? -10.833 20.512 11.148 1.00 77.75 92 PHE A C 1
ATOM 733 O O . PHE A 1 92 ? -9.867 19.995 11.704 1.00 77.75 92 PHE A O 1
ATOM 740 N N . LEU A 1 9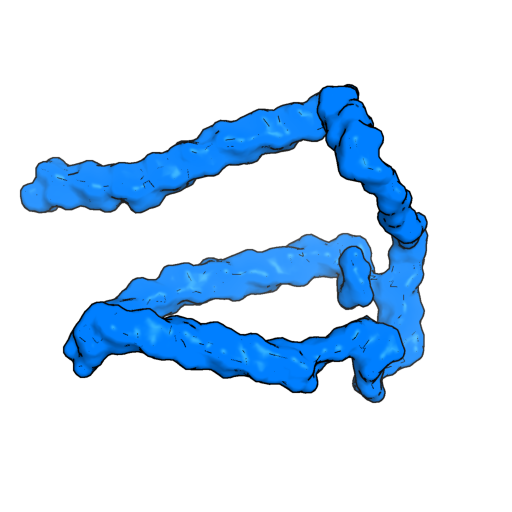3 ? -11.191 21.776 11.398 1.00 79.81 93 LEU A N 1
ATOM 741 C CA . LEU A 1 93 ? -10.426 22.678 12.268 1.00 79.81 93 LEU A CA 1
ATOM 742 C C . LEU A 1 93 ? -10.407 22.221 13.738 1.00 79.81 93 LEU A C 1
ATOM 744 O O . LEU A 1 93 ? -9.395 22.359 14.426 1.00 79.81 93 LEU A O 1
ATOM 748 N N . THR A 1 94 ? -11.501 21.635 14.222 1.00 78.69 94 THR A N 1
ATOM 749 C CA . THR A 1 94 ? -11.610 21.107 15.590 1.00 78.69 94 THR A CA 1
ATOM 750 C C . THR A 1 94 ? -10.857 19.786 15.733 1.00 78.69 94 THR A C 1
ATOM 752 O O . THR A 1 94 ? -10.196 19.566 16.751 1.00 78.69 94 THR A O 1
ATOM 755 N N . ALA A 1 95 ? -10.894 18.935 14.703 1.00 79.38 95 ALA A N 1
ATOM 756 C CA . ALA A 1 95 ? -10.087 17.721 14.638 1.00 79.38 95 ALA A CA 1
ATOM 757 C C . ALA A 1 95 ? -8.589 18.067 14.640 1.00 79.38 95 ALA A C 1
ATOM 759 O O . ALA A 1 95 ? -7.846 17.552 15.473 1.00 79.38 95 ALA A O 1
ATOM 760 N N . LEU A 1 96 ? -8.168 19.027 13.807 1.00 78.50 96 LEU A 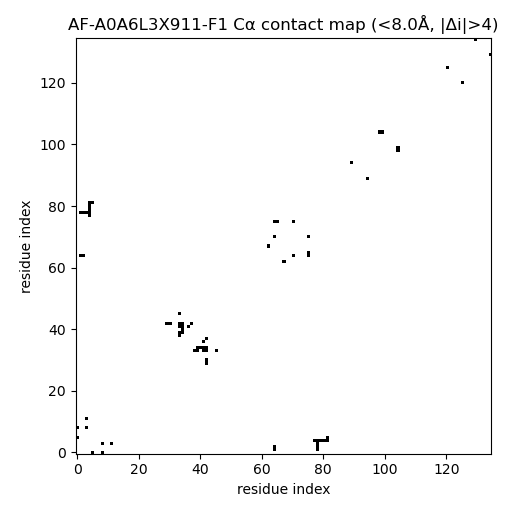N 1
ATOM 761 C CA . LEU A 1 96 ? -6.781 19.485 13.732 1.00 78.50 96 LEU A CA 1
ATOM 762 C C . LEU A 1 96 ? -6.296 20.056 15.072 1.00 78.50 96 LEU A C 1
ATOM 764 O O . LEU A 1 96 ? -5.223 19.692 15.551 1.00 78.50 96 LEU A O 1
ATOM 768 N N . LYS A 1 97 ? -7.117 20.882 15.736 1.00 80.31 97 LYS A N 1
ATOM 769 C CA . LYS A 1 97 ? -6.814 21.428 17.069 1.00 80.31 97 LYS A CA 1
ATOM 770 C C . LYS A 1 97 ? -6.713 20.339 18.141 1.00 80.31 97 LYS A C 1
ATOM 772 O O . LYS A 1 97 ? -5.888 20.446 19.044 1.00 80.31 97 LYS A O 1
ATOM 777 N N . THR A 1 98 ? -7.545 19.303 18.059 1.00 78.62 98 THR A N 1
ATOM 778 C CA . THR A 1 98 ? -7.542 18.178 19.009 1.00 78.62 98 THR A CA 1
ATOM 779 C C . THR A 1 98 ? -6.316 17.289 18.815 1.00 78.62 98 THR A C 1
ATOM 781 O O . THR A 1 98 ? -5.640 16.953 19.787 1.00 78.62 98 THR A O 1
ATOM 784 N N . VAL A 1 99 ? -5.977 16.969 17.565 1.00 80.44 99 VAL A N 1
ATOM 785 C CA . VAL A 1 99 ? -4.795 16.171 17.210 1.00 80.44 99 VAL A CA 1
ATOM 786 C C . VAL A 1 99 ? -3.506 16.921 17.553 1.00 80.44 99 VAL A C 1
ATOM 788 O O . VAL A 1 99 ? -2.632 16.358 18.206 1.00 80.44 99 VAL A O 1
ATOM 791 N N . SER A 1 100 ? -3.424 18.217 17.231 1.00 77.44 100 SER A N 1
ATOM 792 C CA . SER A 1 100 ? -2.266 19.069 17.544 1.00 77.44 100 SER A CA 1
ATOM 793 C C . SER A 1 100 ? -2.057 19.299 19.048 1.00 77.44 100 SER A C 1
ATOM 795 O O . SER A 1 100 ? -0.964 19.648 19.477 1.00 77.44 100 SER A O 1
ATOM 797 N N . LYS A 1 101 ? -3.070 19.082 19.892 1.00 79.88 101 LYS A N 1
ATOM 798 C CA . LYS A 1 101 ? -2.901 19.119 21.356 1.00 79.88 101 LYS A CA 1
ATOM 799 C C . LYS A 1 101 ? -2.447 17.786 21.947 1.00 79.88 101 LYS A C 1
ATOM 801 O O . LYS A 1 101 ? -2.022 17.741 23.102 1.00 79.88 101 LYS A O 1
ATOM 806 N N . ASN A 1 102 ? -2.540 16.695 21.191 1.00 82.75 102 ASN A N 1
ATOM 807 C CA . ASN A 1 102 ? -2.249 15.367 21.698 1.00 82.75 102 ASN A CA 1
ATOM 808 C C . ASN A 1 102 ? -0.747 15.063 21.593 1.00 82.75 102 ASN A C 1
ATOM 810 O O . ASN A 1 102 ? -0.231 14.760 20.523 1.00 82.75 102 ASN A O 1
ATOM 814 N N . LYS A 1 103 ? -0.026 15.084 22.721 1.00 77.00 103 LYS A N 1
ATOM 815 C CA . LYS A 1 103 ? 1.422 14.786 22.750 1.00 77.00 103 LYS A CA 1
ATOM 816 C C . LYS A 1 103 ? 1.770 13.390 22.215 1.00 77.00 103 LYS A C 1
ATOM 818 O O . LYS A 1 103 ? 2.848 13.206 21.659 1.00 77.00 103 LYS A O 1
ATOM 823 N N . ARG A 1 104 ? 0.856 12.418 22.335 1.00 80.62 104 ARG A N 1
ATOM 824 C CA . ARG A 1 104 ? 1.052 11.054 21.811 1.00 80.62 104 ARG A CA 1
ATOM 825 C C . ARG A 1 104 ? 1.073 11.019 20.282 1.00 80.62 104 ARG A C 1
ATOM 827 O O . ARG A 1 104 ? 1.761 10.180 19.718 1.00 80.62 104 ARG A O 1
ATOM 834 N N . PHE A 1 105 ? 0.374 11.947 19.625 1.00 83.50 105 PHE A N 1
ATOM 835 C CA . PHE A 1 105 ? 0.398 12.070 18.169 1.00 83.50 105 PHE A CA 1
ATOM 836 C C . PHE A 1 105 ? 1.803 12.421 17.675 1.00 83.50 105 PHE A C 1
ATOM 838 O O . PHE A 1 105 ? 2.332 11.725 16.818 1.00 83.50 105 PHE A O 1
ATOM 845 N N . TYR A 1 106 ? 2.451 13.423 18.278 1.00 82.12 106 TYR A N 1
ATOM 846 C CA . TYR A 1 106 ? 3.819 13.810 17.911 1.00 82.12 106 TYR A CA 1
ATOM 847 C C . TYR A 1 106 ? 4.843 12.698 18.156 1.00 82.12 106 TYR A C 1
ATOM 849 O O . TYR A 1 106 ? 5.782 12.566 17.376 1.00 82.12 106 TYR A O 1
ATOM 857 N N . GLY A 1 107 ? 4.632 11.865 19.181 1.00 83.50 107 GLY A N 1
ATOM 858 C CA . GLY A 1 107 ? 5.483 10.704 19.456 1.00 83.50 107 GLY A CA 1
ATOM 859 C C . GLY A 1 107 ? 5.491 9.646 18.347 1.00 83.50 107 GLY A C 1
ATOM 860 O O . GLY A 1 107 ? 6.457 8.903 18.243 1.00 83.50 107 GLY A O 1
ATOM 861 N N . ILE A 1 108 ? 4.454 9.595 17.505 1.00 83.75 108 ILE A N 1
ATOM 862 C CA . ILE A 1 108 ? 4.368 8.678 16.356 1.00 83.75 108 ILE A CA 1
ATOM 863 C C . ILE A 1 108 ? 4.647 9.431 15.049 1.00 83.75 108 ILE A C 1
ATOM 865 O O . ILE A 1 108 ? 5.372 8.942 14.186 1.00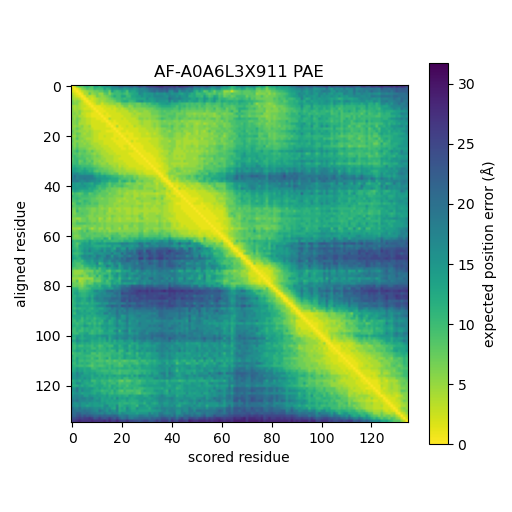 83.75 108 ILE A O 1
ATOM 869 N N . ALA A 1 109 ? 4.108 10.644 14.915 1.00 83.25 109 ALA A N 1
ATOM 870 C CA . ALA A 1 109 ? 4.179 11.434 13.693 1.00 83.25 109 ALA A CA 1
ATOM 871 C C . ALA A 1 109 ? 5.601 11.907 13.366 1.00 83.25 109 ALA A C 1
ATOM 873 O O . ALA A 1 109 ? 5.990 11.854 12.204 1.00 83.25 109 ALA A O 1
ATOM 874 N N . ILE A 1 110 ? 6.382 12.349 14.362 1.00 85.75 110 ILE A N 1
ATOM 875 C CA . ILE A 1 110 ? 7.747 12.841 14.119 1.00 85.75 110 ILE A CA 1
ATOM 876 C C . ILE A 1 110 ? 8.660 11.702 13.632 1.00 85.75 110 ILE A C 1
ATOM 878 O O . ILE A 1 110 ? 9.261 11.868 12.571 1.00 85.75 110 ILE A O 1
ATOM 882 N N . PRO A 1 111 ? 8.742 10.536 14.310 1.00 85.81 111 PRO A N 1
ATOM 883 C CA . PRO A 1 111 ? 9.538 9.417 13.807 1.00 85.81 111 PRO A CA 1
ATOM 884 C C . PRO A 1 111 ? 9.097 8.932 12.426 1.00 85.81 111 PRO A C 1
ATOM 886 O O . PRO A 1 111 ? 9.948 8.709 11.572 1.00 85.81 111 PRO A O 1
ATOM 889 N N . ALA A 1 112 ? 7.786 8.817 12.180 1.00 83.50 112 ALA A N 1
ATOM 890 C CA . ALA A 1 112 ? 7.271 8.412 10.872 1.00 83.50 112 ALA A CA 1
ATOM 891 C C . ALA A 1 112 ? 7.669 9.407 9.769 1.00 83.50 112 ALA A C 1
ATOM 893 O O . ALA A 1 112 ? 8.164 9.005 8.721 1.00 83.50 112 ALA A O 1
ATOM 894 N N . PHE A 1 113 ? 7.540 10.712 10.030 1.00 86.19 113 PHE A N 1
ATOM 895 C CA . PHE A 1 113 ? 7.951 11.755 9.090 1.00 86.19 113 PHE A CA 1
ATOM 896 C C . PHE A 1 113 ? 9.458 11.740 8.811 1.00 86.19 113 PHE A C 1
ATOM 898 O O . PHE A 1 113 ? 9.879 12.017 7.695 1.00 86.19 113 PHE A O 1
ATOM 905 N N . MET A 1 114 ? 10.280 11.416 9.810 1.00 86.44 114 MET A N 1
ATOM 906 C CA . MET A 1 114 ? 11.732 11.312 9.637 1.00 86.44 114 MET A CA 1
ATOM 907 C C . MET A 1 114 ? 12.164 10.016 8.935 1.00 86.44 114 MET A C 1
ATOM 909 O O . MET A 1 114 ? 13.224 9.996 8.311 1.00 86.44 114 MET A O 1
ATOM 913 N N . ALA A 1 115 ? 11.367 8.949 9.018 1.00 82.75 115 ALA A N 1
ATOM 914 C CA . ALA A 1 115 ? 11.655 7.678 8.358 1.00 82.75 115 ALA A CA 1
ATOM 915 C C . ALA A 1 115 ? 11.457 7.749 6.834 1.00 82.75 115 ALA A C 1
ATOM 917 O O . ALA A 1 115 ? 12.230 7.144 6.089 1.00 82.75 115 ALA A O 1
ATOM 918 N N . GLU A 1 116 ? 10.478 8.527 6.363 1.00 81.75 116 GLU A N 1
ATOM 919 C CA . GLU A 1 116 ? 10.122 8.588 4.939 1.00 81.75 116 GLU A CA 1
ATOM 920 C C . GLU A 1 116 ? 11.275 9.080 4.036 1.00 81.75 116 GLU A C 1
ATOM 922 O O . GLU A 1 116 ? 11.604 8.406 3.054 1.00 81.75 116 GLU A O 1
ATOM 927 N N . PRO A 1 117 ? 11.974 10.191 4.359 1.00 83.81 117 PRO A N 1
ATOM 928 C CA . PRO A 1 117 ? 13.122 10.643 3.577 1.00 83.81 117 PRO A CA 1
ATOM 929 C C . PRO A 1 117 ? 14.286 9.655 3.624 1.00 83.81 117 PRO A C 1
ATOM 931 O O . PRO A 1 117 ? 14.980 9.492 2.624 1.00 83.81 117 PRO A O 1
ATOM 934 N N . ALA A 1 118 ? 14.504 8.978 4.757 1.00 82.50 118 ALA A N 1
ATOM 935 C CA . ALA A 1 118 ? 15.573 7.991 4.885 1.00 82.50 118 ALA A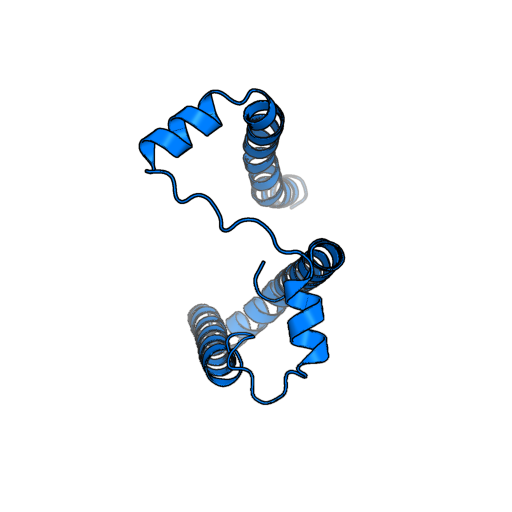 CA 1
ATOM 936 C C . ALA A 1 118 ? 15.345 6.803 3.937 1.00 82.50 118 ALA A C 1
ATOM 938 O O . ALA A 1 118 ? 16.266 6.396 3.228 1.00 82.50 118 ALA A O 1
ATOM 939 N N . TRP A 1 119 ? 14.109 6.301 3.859 1.00 80.56 119 TRP A N 1
ATOM 940 C CA . TRP A 1 119 ? 13.738 5.244 2.917 1.00 80.56 119 TRP A CA 1
ATOM 941 C C . TRP A 1 119 ? 13.892 5.679 1.454 1.00 80.56 119 TRP A C 1
ATOM 943 O O . TRP A 1 119 ? 14.454 4.941 0.638 1.00 80.56 119 TRP A O 1
ATOM 953 N N . ALA A 1 120 ? 13.438 6.890 1.122 1.00 80.88 120 ALA A N 1
ATOM 954 C CA . ALA A 1 120 ? 13.567 7.436 -0.226 1.00 80.88 120 ALA A CA 1
ATOM 955 C C . ALA A 1 120 ? 15.041 7.591 -0.636 1.00 80.88 120 ALA A C 1
ATOM 957 O O . ALA A 1 120 ? 15.426 7.171 -1.727 1.00 80.88 120 ALA A O 1
ATOM 958 N N . VAL A 1 121 ? 15.884 8.132 0.252 1.00 84.19 121 VAL A N 1
ATOM 959 C CA . VAL A 1 121 ? 17.327 8.254 0.007 1.00 84.19 121 VAL A CA 1
ATOM 960 C C . VAL A 1 121 ? 17.940 6.880 -0.231 1.00 84.19 121 VAL A C 1
ATOM 962 O O . VAL A 1 121 ? 18.613 6.706 -1.239 1.00 84.19 121 VAL A O 1
ATOM 965 N N . LEU A 1 122 ? 17.664 5.885 0.615 1.00 83.25 122 LEU A N 1
ATOM 966 C CA . LEU A 1 122 ? 18.188 4.533 0.412 1.00 83.25 122 LEU A CA 1
ATOM 967 C C . LEU A 1 122 ? 17.741 3.933 -0.930 1.00 83.25 122 LEU A C 1
ATOM 969 O O . LEU A 1 122 ? 18.563 3.374 -1.650 1.00 83.25 122 LEU A O 1
ATOM 973 N N . SER A 1 123 ? 16.475 4.106 -1.310 1.00 78.75 123 SER A N 1
ATOM 974 C CA . SER A 1 123 ? 15.927 3.539 -2.550 1.00 78.75 123 SER A CA 1
ATOM 975 C C . SER A 1 123 ? 16.506 4.176 -3.820 1.00 78.75 123 SER A C 1
ATOM 977 O O . SER A 1 123 ? 16.734 3.473 -4.801 1.00 78.75 123 SER A O 1
ATOM 979 N N . PHE A 1 124 ? 16.757 5.490 -3.821 1.00 79.44 124 PHE A N 1
ATOM 980 C CA . PHE A 1 124 ? 17.274 6.200 -5.000 1.00 79.44 124 PHE A CA 1
ATOM 981 C C . PHE A 1 124 ? 18.804 6.270 -5.048 1.00 79.44 124 PHE A C 1
ATOM 983 O O . PHE A 1 124 ? 19.393 6.122 -6.119 1.00 79.44 124 PHE A O 1
ATOM 990 N N . TRP A 1 125 ? 19.463 6.502 -3.909 1.00 78.00 125 TRP A N 1
ATOM 991 C CA . TRP A 1 125 ? 20.907 6.742 -3.866 1.00 78.00 125 TRP A CA 1
ATOM 992 C C . TRP A 1 125 ? 21.742 5.470 -3.776 1.00 78.00 125 TRP A C 1
ATOM 994 O O . TRP A 1 125 ? 22.840 5.464 -4.325 1.00 78.00 125 TRP A O 1
ATOM 1004 N N . VAL A 1 126 ? 21.262 4.395 -3.140 1.00 81.12 126 VAL A N 1
ATOM 1005 C CA . VAL A 1 126 ? 22.044 3.147 -3.049 1.00 81.12 126 VAL A CA 1
ATOM 1006 C C . VAL A 1 126 ? 22.298 2.538 -4.434 1.00 81.12 126 VAL A C 1
ATOM 1008 O O . VAL A 1 126 ? 23.461 2.250 -4.726 1.00 81.12 126 VAL A O 1
ATOM 1011 N N . PRO A 1 127 ? 21.298 2.410 -5.333 1.00 76.12 127 PRO A N 1
ATOM 1012 C CA . PRO A 1 127 ? 21.553 1.922 -6.688 1.00 76.12 127 PRO A CA 1
ATOM 1013 C C . PRO A 1 127 ? 22.508 2.835 -7.467 1.00 76.12 127 PRO A C 1
ATOM 1015 O O . PRO A 1 127 ? 23.391 2.349 -8.169 1.00 76.12 127 PRO A O 1
ATOM 1018 N N . LEU A 1 128 ? 22.365 4.156 -7.308 1.00 74.50 128 LEU A N 1
ATOM 1019 C CA . LEU A 1 128 ? 23.196 5.148 -7.993 1.00 74.50 128 LEU A CA 1
ATOM 1020 C C . LEU A 1 128 ? 24.661 5.113 -7.523 1.00 74.50 128 LEU A C 1
ATOM 1022 O O . LEU A 1 128 ? 25.568 5.231 -8.342 1.00 74.50 128 LEU A O 1
ATOM 1026 N N . TYR A 1 129 ? 24.895 4.953 -6.219 1.00 78.94 129 TYR A N 1
ATOM 1027 C CA . TYR A 1 129 ? 26.234 4.865 -5.633 1.00 78.94 129 TYR A CA 1
ATOM 1028 C C . TYR A 1 129 ? 26.953 3.584 -6.070 1.00 78.94 129 TYR A C 1
ATOM 1030 O O . TYR A 1 129 ? 28.081 3.649 -6.557 1.00 78.94 129 TYR A O 1
ATOM 1038 N N . LEU A 1 130 ? 26.274 2.435 -5.978 1.00 78.00 130 LEU A N 1
ATOM 1039 C CA . LEU A 1 130 ? 26.831 1.144 -6.392 1.00 78.00 130 LEU A CA 1
ATOM 1040 C C . LEU A 1 130 ? 27.190 1.124 -7.883 1.00 78.00 130 LEU A C 1
ATOM 1042 O O . LEU A 1 130 ? 28.252 0.625 -8.242 1.00 78.00 130 LEU A O 1
ATOM 1046 N N . ALA A 1 131 ? 26.358 1.722 -8.738 1.00 77.19 131 ALA A N 1
ATOM 1047 C CA . ALA A 1 131 ? 26.634 1.823 -10.170 1.00 77.19 131 ALA A CA 1
ATOM 1048 C C . ALA A 1 131 ? 27.811 2.757 -10.519 1.00 77.19 131 ALA A C 1
ATOM 1050 O O . ALA A 1 131 ? 28.331 2.674 -11.625 1.00 77.19 131 ALA A O 1
ATOM 1051 N N . LYS A 1 132 ? 28.213 3.665 -9.617 1.00 74.38 132 LYS A N 1
ATOM 1052 C CA . LYS A 1 132 ? 29.260 4.671 -9.867 1.00 74.38 132 LYS A CA 1
ATOM 1053 C C . LYS A 1 132 ? 30.633 4.285 -9.303 1.00 74.38 132 LYS A C 1
ATOM 1055 O O . LYS A 1 132 ? 31.640 4.683 -9.874 1.00 74.38 132 LYS A O 1
ATOM 1060 N N . GLU A 1 133 ? 30.675 3.562 -8.186 1.00 71.38 133 GLU A N 1
ATOM 1061 C CA . GLU A 1 133 ? 31.920 3.101 -7.536 1.00 71.38 133 GLU A CA 1
ATOM 1062 C C . GLU A 1 133 ? 32.324 1.678 -7.956 1.00 71.38 133 GLU A C 1
ATOM 1064 O O . GLU A 1 133 ? 33.507 1.342 -7.947 1.00 71.38 133 GLU A O 1
ATOM 1069 N N . HIS A 1 134 ? 31.355 0.837 -8.337 1.00 58.69 134 HIS A N 1
ATOM 1070 C CA . HIS A 1 134 ? 31.582 -0.548 -8.770 1.00 58.69 134 HIS A CA 1
ATOM 1071 C C . HIS A 1 134 ? 31.116 -0.824 -10.213 1.00 58.69 134 HIS A C 1
ATOM 1073 O O . HIS A 1 134 ? 30.990 -1.989 -10.594 1.00 58.69 134 HIS A O 1
ATOM 1079 N N . GLY A 1 135 ? 30.847 0.233 -10.991 1.00 49.75 135 GLY A N 1
ATOM 1080 C CA . GLY A 1 135 ? 30.565 0.182 -12.430 1.00 49.75 135 GLY A CA 1
ATOM 1081 C C . GLY A 1 135 ? 31.803 0.452 -13.268 1.00 49.75 135 GLY A C 1
ATOM 1082 O O . GLY A 1 135 ? 32.484 1.460 -12.981 1.00 49.75 135 GLY A O 1
#

Sequence (135 aa):
GEWFPKSERPVAAGWAGVGFSIGAMLAPPIIYFAHASFGWQGAFMFTGVLALLWVILWWAFYHNPEQHPNLSRDELAFIKQDNEPAPVKLPFLTALKTVSKNKRFYGIAIPAFMAEPAWAVLSFWVPLYLAKEHG